Protein AF-A0A1L8DV03-F1 (afdb_monomer_lite)

InterPro domains:
  IPR027917 MITRAC7/Phoenixin [PF15061] (4-57)
  IPR027917 MITRAC7/Phoenixin [PTHR34923] (5-66)

Radius of gyration: 19.77 Å; chains: 1; bounding box: 47×22×52 Å

pLDDT: mean 87.33, std 9.65, range [59.0, 98.31]

Organism: NCBI:txid330878

Secondary structure (DSSP, 8-state):
-HHHHHHHHHHHHHHHHHHHHHHHHTHHHH-HHHHHHHHHHHTTT--HHHHSPTTS--TT-TTPPPP-

Foldseek 3Di:
DVVVVVVVVVVVVVVVVCVVCCVVPPCCVVVVVVVVVVVCVVCPPPPQCVVDDHPDDRPVDPPDDDDD

Sequence (68 aa):
MIKKRFNFLLYGFIGVVSLALYPILVDPMINTKKYQRIQDRNRAGVKQEEIQPGNMKVWSDPFDRRKE

Structure (mmCIF, N/CA/C/O backbone):
data_AF-A0A1L8DV03-F1
#
_entry.id   AF-A0A1L8DV03-F1
#
loop_
_atom_site.group_PDB
_atom_site.id
_atom_site.type_symbol
_atom_site.label_atom_id
_atom_site.label_alt_id
_atom_site.label_comp_id
_atom_site.label_asym_id
_atom_site.label_entity_id
_atom_site.label_seq_id
_atom_site.pdbx_PDB_ins_code
_atom_site.Cartn_x
_atom_site.Cartn_y
_atom_site.Cartn_z
_atom_site.occupancy
_atom_site.B_iso_or_equiv
_atom_site.auth_seq_id
_atom_site.auth_comp_id
_atom_site.auth_asym_id
_atom_site.auth_atom_id
_atom_site.pdbx_PDB_model_num
ATOM 1 N N . MET A 1 1 ? 29.606 0.396 -25.645 1.00 63.69 1 MET A N 1
ATOM 2 C CA . MET A 1 1 ? 28.270 0.174 -26.255 1.00 63.69 1 MET A CA 1
ATOM 3 C C . MET A 1 1 ? 27.401 -0.803 -25.449 1.00 63.69 1 MET A C 1
ATOM 5 O O . MET A 1 1 ? 26.262 -0.467 -25.157 1.00 63.69 1 MET A O 1
ATOM 9 N N . ILE A 1 2 ? 27.937 -1.954 -25.016 1.00 73.00 2 ILE A N 1
ATOM 10 C CA . ILE A 1 2 ? 27.210 -3.009 -24.269 1.00 73.00 2 ILE A CA 1
ATOM 11 C C . ILE A 1 2 ? 26.621 -2.524 -22.927 1.00 73.00 2 ILE A C 1
ATOM 13 O O . ILE A 1 2 ? 25.441 -2.742 -22.675 1.00 73.00 2 ILE A O 1
ATOM 17 N N . LYS A 1 3 ? 27.380 -1.764 -22.118 1.00 78.12 3 LYS A N 1
ATOM 18 C CA . LYS A 1 3 ? 26.886 -1.201 -20.840 1.00 78.12 3 LYS A CA 1
ATOM 19 C C . LYS A 1 3 ? 25.650 -0.297 -21.001 1.00 78.12 3 LYS A C 1
ATOM 21 O O . LYS A 1 3 ? 24.749 -0.344 -20.177 1.00 78.12 3 LYS A O 1
ATOM 26 N N . LYS A 1 4 ? 25.564 0.486 -22.087 1.00 85.69 4 LYS A N 1
ATOM 27 C CA . LYS A 1 4 ? 24.405 1.366 -22.350 1.00 85.69 4 LYS A CA 1
ATOM 2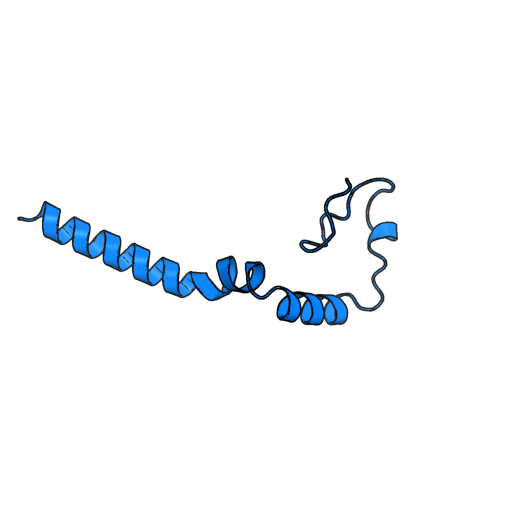8 C C . LYS A 1 4 ? 23.132 0.564 -22.652 1.00 85.69 4 LYS A C 1
ATOM 30 O O . LYS A 1 4 ? 22.065 0.927 -22.176 1.00 85.69 4 LYS A O 1
ATOM 35 N N . ARG A 1 5 ? 23.254 -0.539 -23.402 1.00 88.56 5 ARG A N 1
ATOM 36 C CA . ARG A 1 5 ? 22.129 -1.436 -23.720 1.00 88.56 5 ARG A CA 1
ATOM 37 C C . ARG A 1 5 ? 21.639 -2.184 -22.482 1.00 88.56 5 ARG A C 1
ATOM 39 O O . ARG A 1 5 ? 20.440 -2.248 -22.255 1.00 88.56 5 ARG A O 1
ATOM 46 N N . PHE A 1 6 ? 22.564 -2.681 -21.662 1.00 92.94 6 PHE A N 1
ATOM 47 C CA . PHE A 1 6 ? 22.225 -3.326 -20.395 1.00 92.94 6 PHE A CA 1
ATOM 48 C C . PHE A 1 6 ? 21.483 -2.375 -19.449 1.00 92.94 6 PHE A C 1
ATOM 50 O O . PHE A 1 6 ? 20.419 -2.723 -18.952 1.00 92.94 6 PHE A O 1
ATOM 57 N N . ASN A 1 7 ? 21.985 -1.148 -19.275 1.00 95.31 7 ASN A N 1
ATOM 58 C CA . ASN A 1 7 ? 21.318 -0.145 -18.443 1.00 95.31 7 ASN A CA 1
ATOM 59 C C . ASN A 1 7 ? 19.905 0.164 -18.954 1.00 95.31 7 ASN A C 1
ATOM 61 O O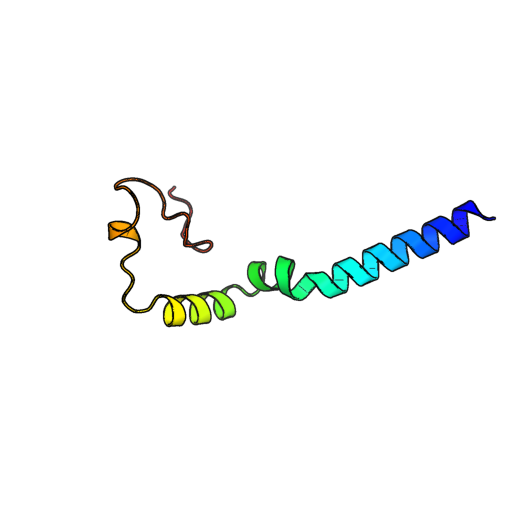 . ASN A 1 7 ? 18.974 0.223 -18.161 1.00 95.31 7 ASN A O 1
ATOM 65 N N . PHE A 1 8 ? 19.728 0.312 -20.271 1.00 96.38 8 PHE A N 1
ATOM 66 C CA . PHE A 1 8 ? 18.408 0.539 -20.861 1.00 96.38 8 PHE A CA 1
ATOM 67 C C . PHE A 1 8 ? 17.428 -0.600 -20.547 1.00 96.38 8 PHE A C 1
ATOM 69 O O . PHE A 1 8 ? 16.305 -0.342 -20.121 1.00 96.38 8 PHE A O 1
ATOM 76 N N . LEU A 1 9 ? 17.866 -1.854 -20.692 1.00 95.94 9 LEU A N 1
ATOM 77 C CA . LEU A 1 9 ? 17.046 -3.020 -20.356 1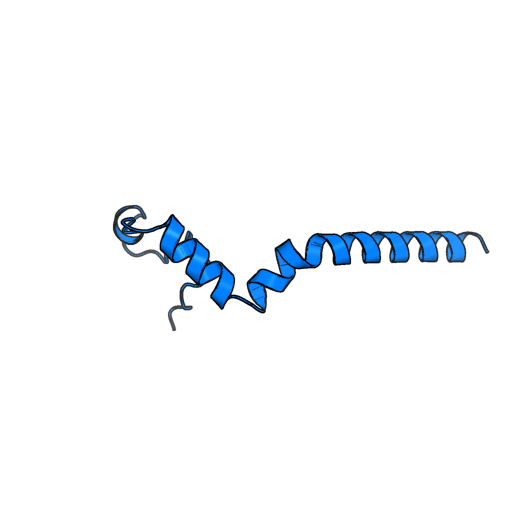.00 95.94 9 LEU A CA 1
ATOM 78 C C . LEU A 1 9 ? 16.717 -3.082 -18.861 1.00 95.94 9 LEU A C 1
ATOM 80 O O . LEU A 1 9 ? 15.575 -3.351 -18.503 1.00 95.94 9 LEU A O 1
ATOM 84 N N . LEU A 1 10 ? 17.688 -2.788 -17.994 1.00 96.94 10 LEU A N 1
ATOM 85 C CA . LEU A 1 10 ? 17.491 -2.796 -16.547 1.00 96.94 10 LEU A CA 1
ATOM 86 C C . LEU A 1 10 ? 16.473 -1.737 -16.104 1.00 96.94 10 LEU A C 1
ATOM 88 O O . LEU A 1 10 ? 15.545 -2.053 -15.364 1.00 96.94 10 LEU A O 1
ATOM 92 N N . TYR A 1 11 ? 16.604 -0.496 -16.576 1.00 97.38 11 TYR A N 1
ATOM 93 C CA . TYR A 1 11 ? 15.644 0.560 -16.248 1.00 97.38 11 TYR A CA 1
ATOM 94 C C . TYR A 1 11 ? 14.264 0.287 -16.844 1.00 97.38 11 TYR A C 1
ATOM 96 O O . TYR A 1 11 ? 13.263 0.521 -16.170 1.00 97.38 11 TYR A O 1
ATOM 104 N N . GLY A 1 12 ? 14.200 -0.255 -18.065 1.00 97.44 12 GLY A N 1
ATOM 105 C CA . GLY A 1 12 ? 12.944 -0.698 -18.666 1.00 97.44 12 GLY A CA 1
ATOM 106 C C . 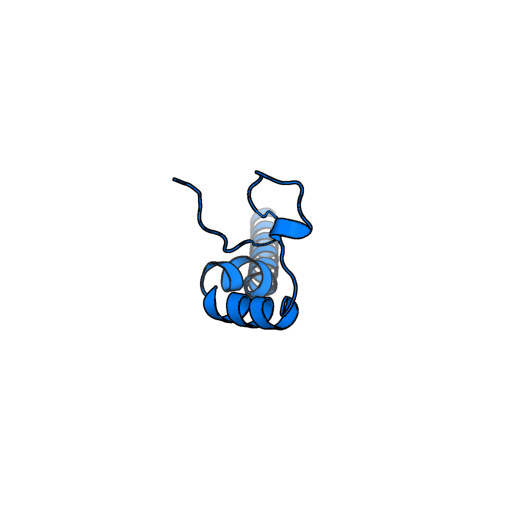GLY A 1 12 ? 12.255 -1.764 -17.814 1.00 97.44 12 GLY A C 1
ATOM 107 O O . GLY A 1 12 ? 11.071 -1.638 -17.512 1.00 97.44 12 GLY A O 1
ATOM 108 N N . PHE A 1 13 ? 13.006 -2.762 -17.346 1.00 97.94 13 PHE A N 1
ATOM 109 C CA . PHE A 1 13 ? 12.488 -3.805 -16.466 1.00 97.94 13 PHE A CA 1
ATOM 110 C C . PHE A 1 13 ? 11.986 -3.241 -15.132 1.00 97.94 13 PHE A C 1
ATOM 112 O O . PHE A 1 13 ? 10.847 -3.503 -14.753 1.00 97.94 13 PHE A O 1
ATOM 119 N N . ILE A 1 14 ? 12.788 -2.413 -14.452 1.00 98.06 14 ILE A N 1
ATOM 120 C CA . ILE A 1 14 ? 12.381 -1.765 -13.195 1.00 98.06 14 ILE A CA 1
ATOM 121 C C . ILE A 1 14 ? 11.129 -0.907 -13.414 1.00 98.06 14 ILE A C 1
ATOM 123 O O . ILE A 1 14 ? 10.219 -0.939 -12.588 1.00 98.06 14 ILE A O 1
ATOM 127 N N . GLY A 1 15 ? 11.042 -0.185 -14.534 1.00 97.81 15 GLY A N 1
ATOM 128 C CA . GLY A 1 15 ? 9.874 0.615 -14.898 1.00 97.81 15 GLY A CA 1
ATOM 129 C C . GLY A 1 15 ? 8.611 -0.231 -15.054 1.00 97.81 15 GLY A C 1
ATOM 130 O O . GLY A 1 15 ? 7.587 0.085 -14.451 1.00 97.81 15 GLY A O 1
ATOM 131 N N . VAL A 1 16 ? 8.692 -1.344 -15.787 1.00 98.19 16 VAL A N 1
ATOM 132 C CA . VAL A 1 16 ? 7.565 -2.277 -15.953 1.00 98.19 16 VAL A CA 1
ATOM 133 C C . VAL A 1 16 ? 7.141 -2.882 -14.614 1.00 98.19 16 VAL A C 1
ATOM 135 O O . VAL A 1 16 ? 5.952 -2.893 -14.304 1.00 98.19 16 VAL A O 1
ATOM 138 N N . VAL A 1 17 ? 8.092 -3.328 -13.787 1.00 98.31 17 VAL A N 1
ATOM 139 C CA . VAL A 1 17 ? 7.797 -3.875 -12.451 1.00 98.31 17 VAL A CA 1
ATOM 140 C C . VAL A 1 17 ? 7.133 -2.821 -11.565 1.00 98.31 17 VAL A C 1
ATOM 142 O O . VAL A 1 17 ? 6.138 -3.106 -10.905 1.00 98.31 17 VAL A O 1
ATOM 145 N N . SER A 1 18 ? 7.633 -1.587 -11.586 1.00 97.75 18 SER A N 1
ATOM 146 C CA . SER A 1 18 ? 7.080 -0.485 -10.792 1.00 97.75 18 SER A CA 1
ATOM 147 C C . SER A 1 18 ? 5.649 -0.152 -11.214 1.00 97.75 18 SER A C 1
ATOM 149 O O . SER A 1 18 ? 4.785 0.030 -10.359 1.00 97.75 18 SER A O 1
ATOM 151 N N . LEU A 1 19 ? 5.372 -0.132 -12.522 1.00 97.69 19 LEU A N 1
ATOM 152 C CA . LEU A 1 19 ? 4.022 0.066 -13.052 1.00 97.69 19 LEU A CA 1
ATOM 153 C C . LEU A 1 19 ? 3.077 -1.070 -12.650 1.00 97.69 19 LEU A C 1
ATOM 155 O O . LEU A 1 19 ? 1.950 -0.806 -12.239 1.00 97.69 19 LEU A O 1
ATOM 159 N N . ALA A 1 20 ? 3.538 -2.320 -12.710 1.00 97.69 20 ALA A N 1
ATOM 160 C CA . ALA A 1 20 ? 2.747 -3.472 -12.284 1.00 97.69 20 ALA A CA 1
ATOM 161 C C . ALA A 1 20 ? 2.442 -3.450 -10.774 1.00 97.69 20 ALA A C 1
ATOM 163 O O . ALA A 1 20 ? 1.353 -3.842 -10.359 1.00 97.69 20 ALA A O 1
ATOM 164 N N . LEU A 1 21 ? 3.380 -2.966 -9.952 1.00 97.69 21 LEU A N 1
ATOM 165 C CA . LEU A 1 21 ? 3.226 -2.870 -8.496 1.00 97.69 21 LEU A CA 1
ATOM 166 C C . LEU A 1 21 ? 2.481 -1.611 -8.028 1.00 97.69 21 LEU A C 1
ATOM 168 O O . LEU A 1 21 ? 2.015 -1.576 -6.887 1.00 97.69 21 LEU A O 1
ATOM 172 N N . TYR A 1 22 ? 2.330 -0.593 -8.880 1.00 95.75 22 TYR A N 1
ATOM 173 C CA . TYR A 1 22 ? 1.650 0.663 -8.551 1.00 95.75 22 TYR A CA 1
ATOM 174 C C . TYR A 1 22 ? 0.284 0.484 -7.854 1.00 95.75 22 TYR A C 1
ATOM 176 O O . TYR A 1 22 ? 0.103 1.068 -6.782 1.00 95.75 22 TYR A O 1
ATOM 184 N N . PRO A 1 23 ? -0.667 -0.328 -8.367 1.00 94.50 23 PRO A N 1
ATOM 185 C CA . PRO A 1 23 ? -1.975 -0.488 -7.725 1.00 94.50 23 PRO A CA 1
ATOM 186 C C . PRO A 1 23 ? -1.926 -1.197 -6.362 1.00 94.50 23 PRO A C 1
ATOM 188 O O . PRO A 1 23 ? -2.893 -1.125 -5.612 1.00 94.50 23 PRO A O 1
ATOM 191 N N . ILE A 1 24 ? -0.831 -1.890 -6.038 1.00 92.81 24 ILE A N 1
ATOM 192 C CA . ILE A 1 24 ? -0.677 -2.643 -4.785 1.00 92.81 24 ILE A CA 1
ATOM 193 C C . ILE A 1 24 ? -0.013 -1.776 -3.715 1.00 92.81 24 ILE A C 1
ATOM 195 O O . ILE A 1 24 ? -0.411 -1.816 -2.556 1.00 92.81 24 ILE A O 1
ATOM 199 N N . LEU A 1 25 ? 1.009 -1.007 -4.096 1.00 92.19 25 LEU A N 1
ATOM 200 C CA . LEU A 1 25 ? 1.823 -0.252 -3.145 1.00 92.19 25 LEU A CA 1
ATOM 201 C C . LEU A 1 25 ? 1.409 1.216 -3.054 1.00 92.19 25 LEU A C 1
ATOM 203 O O . LEU A 1 25 ? 1.322 1.758 -1.960 1.00 92.19 25 LEU A O 1
ATOM 207 N N . VAL A 1 26 ? 1.157 1.867 -4.190 1.00 93.69 26 VAL A N 1
ATOM 208 C CA . VAL A 1 26 ? 1.011 3.328 -4.256 1.00 93.69 26 VAL A CA 1
ATOM 209 C C . VAL A 1 26 ? -0.454 3.749 -4.211 1.00 93.69 26 VAL A C 1
ATOM 211 O O . VAL A 1 26 ? -0.817 4.620 -3.420 1.00 93.69 26 VAL A O 1
ATOM 214 N N . ASP A 1 27 ? -1.314 3.119 -5.015 1.00 93.44 27 ASP A N 1
ATOM 215 C CA . ASP A 1 27 ? -2.740 3.468 -5.062 1.00 93.44 27 ASP A CA 1
ATOM 216 C C . ASP A 1 27 ? -3.431 3.396 -3.685 1.00 93.44 27 ASP A C 1
ATOM 218 O O . ASP A 1 27 ? -4.139 4.346 -3.345 1.00 93.44 27 ASP A O 1
ATOM 222 N N . PRO A 1 28 ? -3.193 2.381 -2.826 1.00 91.12 28 PRO A N 1
ATOM 223 C CA . PRO A 1 28 ? -3.822 2.335 -1.507 1.00 91.12 28 PRO A CA 1
ATOM 224 C C . PRO A 1 28 ? -3.381 3.451 -0.565 1.00 91.12 28 PRO A C 1
ATOM 226 O O . PRO A 1 28 ? -4.149 3.832 0.317 1.00 91.12 28 PRO A O 1
ATOM 229 N N . MET A 1 29 ? -2.175 3.993 -0.762 1.00 88.31 29 MET A N 1
ATOM 230 C CA . MET A 1 29 ? -1.640 5.094 0.039 1.00 88.31 29 MET A CA 1
ATOM 231 C C . MET A 1 29 ? -2.209 6.449 -0.390 1.00 88.31 29 MET A C 1
ATOM 233 O O . MET A 1 29 ? -2.446 7.305 0.459 1.00 88.31 29 MET A O 1
ATOM 237 N N . ILE A 1 30 ? -2.440 6.652 -1.691 1.00 91.56 30 ILE A N 1
ATOM 238 C CA . ILE A 1 30 ? -2.977 7.914 -2.228 1.00 91.56 30 ILE A CA 1
ATOM 239 C C . ILE A 1 30 ? -4.512 7.929 -2.149 1.00 91.56 30 ILE A C 1
ATOM 241 O O . ILE A 1 30 ? -5.114 8.918 -1.736 1.00 91.56 30 ILE A O 1
ATOM 245 N N . ASN A 1 31 ? -5.158 6.816 -2.501 1.00 90.56 31 ASN A N 1
ATOM 246 C CA . ASN A 1 31 ? -6.609 6.681 -2.631 1.00 90.56 31 ASN A CA 1
ATOM 247 C C . ASN A 1 31 ? -7.221 5.841 -1.496 1.00 90.56 31 ASN A C 1
ATOM 249 O O . ASN A 1 31 ? -8.028 4.932 -1.717 1.00 90.56 31 ASN A O 1
ATOM 253 N N . THR A 1 32 ? -6.880 6.181 -0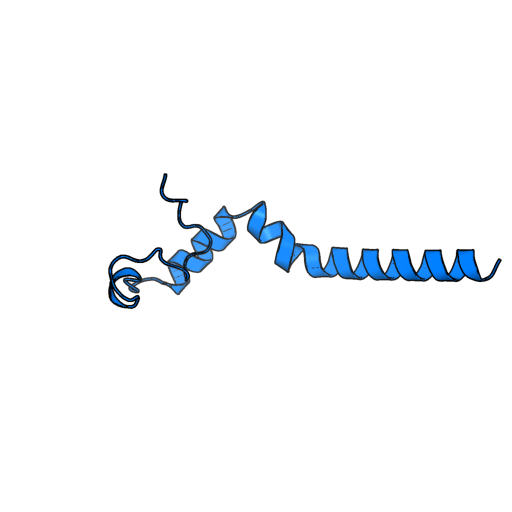.252 1.00 91.12 32 THR A N 1
ATOM 254 C CA . THR A 1 32 ? -7.229 5.418 0.965 1.00 91.12 32 THR A CA 1
ATOM 255 C C . THR A 1 32 ? -8.730 5.149 1.135 1.00 91.12 32 THR A C 1
ATOM 257 O O . THR A 1 32 ? -9.119 4.063 1.561 1.00 91.12 32 THR A O 1
ATOM 260 N N . LYS A 1 33 ? -9.606 6.085 0.736 1.00 92.38 33 LYS A N 1
ATOM 261 C CA . LYS A 1 33 ? -11.074 5.997 0.922 1.00 92.38 33 LYS A CA 1
ATOM 262 C C . LYS A 1 33 ? -11.713 4.738 0.330 1.00 92.38 33 LYS A C 1
ATOM 264 O O . LYS A 1 33 ? -12.743 4.282 0.828 1.00 92.38 33 LYS A O 1
ATOM 269 N N . LYS A 1 34 ? -11.179 4.223 -0.783 1.00 92.19 34 LYS A N 1
ATOM 270 C CA . LYS A 1 34 ? -11.675 2.985 -1.409 1.00 92.19 34 LYS A CA 1
ATOM 271 C C . LYS A 1 34 ? -11.372 1.785 -0.513 1.00 92.19 34 LYS A C 1
ATOM 273 O O . LYS A 1 34 ? -12.244 0.953 -0.283 1.00 92.19 34 LYS A O 1
ATOM 278 N N . TYR A 1 35 ? -10.149 1.728 -0.001 1.00 90.94 35 TYR A N 1
ATOM 279 C CA . TYR A 1 35 ? -9.636 0.622 0.798 1.00 90.94 35 TYR A CA 1
ATOM 280 C C . TYR A 1 35 ? -10.210 0.622 2.215 1.00 90.94 35 TYR A C 1
ATOM 282 O O . TYR A 1 35 ? -10.572 -0.445 2.697 1.00 90.94 35 TYR A O 1
ATOM 290 N N . GLN A 1 36 ? -10.418 1.796 2.818 1.00 90.88 36 GLN A N 1
ATOM 291 C CA . GLN A 1 36 ? -11.161 1.948 4.076 1.00 90.88 36 GLN A CA 1
ATOM 292 C C . GLN A 1 36 ? -12.569 1.353 3.964 1.00 90.88 36 GLN A C 1
ATOM 294 O O . GLN A 1 36 ? -12.916 0.456 4.716 1.00 90.88 36 GLN A O 1
ATOM 299 N N . ARG A 1 37 ? -13.338 1.723 2.927 1.00 92.69 37 ARG A N 1
ATOM 300 C CA . ARG A 1 37 ? -14.689 1.168 2.704 1.00 92.69 37 ARG A CA 1
ATOM 301 C C . ARG A 1 37 ? -14.711 -0.351 2.528 1.00 92.69 37 ARG A C 1
ATOM 303 O O . ARG A 1 37 ? -15.665 -1.004 2.944 1.00 92.69 37 ARG A O 1
ATOM 310 N N . ILE A 1 38 ? -13.704 -0.913 1.859 1.00 92.25 38 ILE A N 1
ATOM 311 C CA . ILE A 1 38 ? -13.564 -2.369 1.719 1.00 92.25 38 ILE A CA 1
ATOM 312 C C . ILE A 1 38 ? -13.245 -2.991 3.083 1.00 92.25 38 ILE A C 1
ATOM 314 O O . ILE A 1 38 ? -13.834 -4.006 3.448 1.00 92.25 38 ILE A O 1
ATOM 318 N N . GLN A 1 39 ? -12.346 -2.372 3.848 1.00 91.06 39 GLN A N 1
ATOM 319 C CA . GLN A 1 39 ? -11.951 -2.838 5.169 1.00 91.06 39 GLN A CA 1
ATOM 320 C C . GLN A 1 39 ? -13.109 -2.791 6.172 1.00 91.06 39 GLN A C 1
ATOM 322 O O . GLN A 1 39 ? -13.325 -3.791 6.849 1.00 91.06 39 GLN A O 1
ATOM 327 N N . ASP A 1 40 ? -13.892 -1.711 6.206 1.00 90.25 40 ASP A N 1
ATOM 328 C CA . ASP A 1 40 ? -15.064 -1.561 7.081 1.00 90.25 40 ASP A CA 1
ATOM 329 C C . ASP A 1 40 ? -16.075 -2.689 6.858 1.00 90.25 40 ASP A C 1
ATOM 331 O O . ASP A 1 40 ? -16.579 -3.288 7.806 1.00 90.25 40 ASP A O 1
ATOM 335 N N . ARG A 1 41 ? -16.334 -3.032 5.588 1.00 94.06 41 ARG A N 1
ATOM 336 C CA . ARG A 1 41 ? -17.220 -4.148 5.228 1.00 94.06 41 ARG A CA 1
ATOM 337 C C . ARG A 1 41 ? -16.643 -5.491 5.660 1.00 94.06 41 ARG A C 1
ATOM 339 O O . ARG A 1 41 ? -17.357 -6.299 6.241 1.00 94.06 41 ARG A O 1
ATOM 346 N N . ASN A 1 42 ? -15.358 -5.721 5.397 1.00 91.56 42 ASN A N 1
ATOM 347 C CA . ASN A 1 42 ? -14.696 -6.985 5.724 1.00 91.56 42 ASN A CA 1
ATOM 348 C C . ASN A 1 42 ? -14.490 -7.181 7.234 1.00 91.56 42 ASN A C 1
ATOM 350 O O . ASN A 1 42 ? -14.284 -8.307 7.677 1.00 91.56 42 ASN A O 1
ATOM 354 N N . ARG A 1 43 ? -14.522 -6.099 8.020 1.00 89.06 43 ARG A N 1
ATOM 355 C CA . ARG A 1 43 ? -14.350 -6.105 9.481 1.00 89.06 43 ARG A CA 1
ATOM 356 C C . ARG A 1 43 ? -15.629 -5.771 10.240 1.00 89.06 43 ARG A C 1
ATOM 358 O O . ARG A 1 43 ? -15.577 -5.479 11.434 1.00 89.06 43 ARG A O 1
ATOM 365 N N . ALA A 1 44 ? -16.777 -5.827 9.574 1.00 91.38 44 ALA A N 1
ATOM 366 C CA . ALA A 1 44 ? -18.057 -5.617 10.225 1.00 91.38 44 ALA A CA 1
ATOM 367 C C . ALA A 1 44 ? -18.236 -6.623 11.379 1.00 91.38 44 ALA A C 1
ATOM 369 O O . ALA A 1 44 ? -18.079 -7.828 11.197 1.00 91.38 44 ALA A O 1
ATOM 370 N N . GLY A 1 45 ? -18.537 -6.116 12.578 1.00 88.62 45 GLY A N 1
ATOM 371 C CA . GLY A 1 45 ? -18.706 -6.933 13.785 1.00 88.62 45 GLY A CA 1
ATOM 372 C C . GLY A 1 45 ? -17.410 -7.317 14.511 1.00 88.62 45 GLY A C 1
ATOM 373 O O . GLY A 1 45 ? -17.480 -7.975 15.545 1.00 88.62 45 GLY A O 1
ATOM 374 N N . VAL A 1 46 ? -16.239 -6.891 14.025 1.00 87.44 46 VAL A N 1
ATOM 375 C CA . VAL A 1 46 ? -14.949 -7.138 14.686 1.00 87.44 46 VAL A CA 1
ATOM 376 C C . VAL A 1 46 ? -14.577 -5.943 15.562 1.00 87.44 46 VAL A C 1
ATOM 378 O O . VAL A 1 46 ? -14.208 -4.887 15.051 1.00 87.44 46 VAL A O 1
ATOM 381 N N . LYS A 1 47 ? -14.618 -6.118 16.887 1.00 85.12 47 LYS A N 1
ATOM 382 C CA . LYS A 1 47 ? -14.071 -5.147 17.846 1.00 85.12 47 LYS A CA 1
ATOM 383 C C . LYS A 1 47 ? -12.580 -5.398 18.039 1.00 85.12 47 LYS A C 1
ATOM 385 O O . LYS A 1 47 ? -12.167 -6.278 18.793 1.00 85.12 47 LYS A O 1
ATOM 390 N N . GLN A 1 48 ? -11.762 -4.669 17.290 1.00 81.94 48 GLN A N 1
ATOM 391 C CA . GLN A 1 48 ? -10.322 -4.928 17.208 1.00 81.94 48 GLN A CA 1
ATOM 392 C C . GLN A 1 48 ? -9.615 -4.697 18.548 1.00 81.94 48 GLN A C 1
ATOM 394 O O . GLN A 1 48 ? -8.642 -5.381 18.852 1.00 81.94 48 GLN A O 1
ATOM 399 N N . GLU A 1 49 ? -10.142 -3.779 19.355 1.00 80.38 49 GLU A N 1
ATOM 400 C CA . GLU A 1 49 ? -9.664 -3.423 20.689 1.00 80.38 49 GLU A CA 1
ATOM 401 C C . GLU A 1 49 ? -9.857 -4.553 21.706 1.00 80.38 49 GLU A C 1
ATOM 403 O O . GLU A 1 49 ? -9.112 -4.624 22.676 1.00 80.38 49 GLU A O 1
ATOM 408 N N . GLU A 1 50 ? -10.842 -5.433 21.490 1.00 84.88 50 GLU A N 1
ATOM 409 C CA . GLU A 1 50 ? -11.110 -6.591 22.355 1.00 84.88 50 GLU A CA 1
ATOM 410 C C . GLU A 1 50 ? -10.263 -7.813 21.961 1.00 84.88 50 GLU A C 1
ATOM 412 O O . GLU A 1 50 ? -9.994 -8.678 22.790 1.00 84.88 50 GLU A O 1
ATOM 417 N N . ILE A 1 51 ? -9.831 -7.892 20.696 1.00 83.38 51 ILE A N 1
ATOM 418 C CA . ILE A 1 51 ? -8.978 -8.979 20.183 1.00 83.38 51 ILE A CA 1
ATOM 419 C C . ILE A 1 51 ? -7.507 -8.704 20.488 1.00 83.38 51 ILE A C 1
ATOM 421 O O . ILE A 1 51 ? -6.728 -9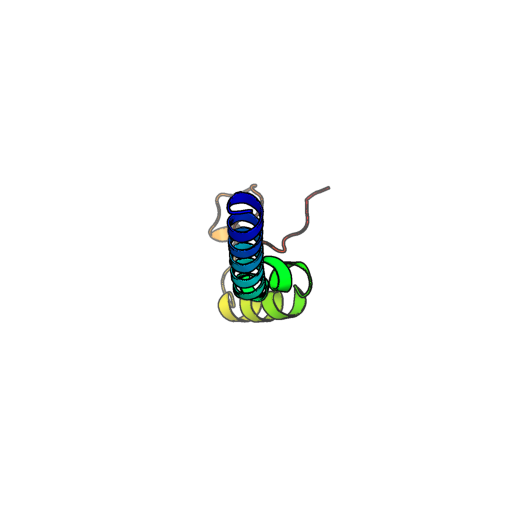.625 20.739 1.00 83.38 51 ILE A O 1
ATOM 425 N N . GLN A 1 52 ? -7.104 -7.438 20.409 1.00 82.75 52 GLN A N 1
ATOM 426 C CA . GLN A 1 52 ? -5.721 -7.055 20.631 1.00 82.75 52 GLN A CA 1
ATOM 427 C C . GLN A 1 52 ? -5.433 -6.875 22.122 1.00 82.75 52 GLN A C 1
ATOM 429 O O . GLN A 1 52 ? -6.310 -6.453 22.873 1.00 82.75 52 GLN A O 1
ATOM 434 N N . PRO A 1 53 ? -4.200 -7.173 22.572 1.00 79.69 53 PRO A N 1
ATOM 435 C CA . PRO A 1 53 ? -3.858 -7.002 23.973 1.00 79.69 53 PRO A CA 1
ATOM 436 C C . PRO A 1 53 ? -4.023 -5.528 24.361 1.00 79.69 53 PRO A C 1
ATOM 438 O O . PRO A 1 53 ? -3.571 -4.627 23.646 1.00 79.69 53 PRO A O 1
ATOM 441 N N . GLY A 1 54 ? -4.714 -5.297 25.478 1.00 72.56 54 GLY A N 1
ATOM 442 C CA . GLY A 1 54 ? -5.165 -3.971 25.886 1.00 72.56 54 GLY A CA 1
ATOM 443 C C . GLY A 1 54 ? -4.035 -2.945 26.023 1.00 72.56 54 GLY A C 1
ATOM 444 O O . GLY A 1 54 ? -2.913 -3.268 26.406 1.00 72.56 54 GLY A O 1
ATOM 445 N N . ASN A 1 55 ? -4.378 -1.682 25.747 1.00 72.62 55 ASN A N 1
ATOM 446 C CA . ASN A 1 55 ? -3.528 -0.486 25.841 1.00 72.62 55 ASN A CA 1
ATOM 447 C C . ASN A 1 55 ? -2.464 -0.290 24.736 1.00 72.62 55 ASN A C 1
ATOM 449 O O . ASN A 1 55 ? -1.658 0.638 24.817 1.00 72.62 55 ASN A O 1
ATOM 453 N N . MET A 1 56 ? -2.476 -1.092 23.667 1.00 77.00 56 MET A N 1
ATOM 454 C CA . MET A 1 56 ? -1.624 -0.877 22.486 1.00 77.00 56 MET A CA 1
ATOM 455 C C . MET A 1 56 ? -2.375 -0.204 21.330 1.00 77.00 56 MET A C 1
ATOM 457 O O . MET A 1 56 ? -3.604 -0.177 21.291 1.00 77.00 56 MET A O 1
ATOM 461 N N . LYS A 1 57 ? -1.631 0.384 20.382 1.00 78.81 57 LYS A N 1
ATOM 462 C CA . LYS A 1 57 ? -2.216 0.836 19.111 1.00 78.81 57 LYS A CA 1
ATOM 463 C C . LYS A 1 57 ? -2.677 -0.388 18.313 1.00 78.81 57 LYS A C 1
ATOM 465 O O . LYS A 1 57 ? -1.938 -1.367 18.219 1.00 78.81 57 LYS A O 1
ATOM 470 N N . VAL A 1 58 ? -3.852 -0.289 17.695 1.00 82.19 58 VAL A N 1
ATOM 471 C CA . VAL A 1 58 ? -4.394 -1.310 16.800 1.00 82.19 58 VAL A CA 1
ATOM 472 C C . VAL A 1 58 ? -3.488 -1.447 15.567 1.00 82.19 58 VAL A C 1
ATOM 474 O O . VAL A 1 58 ? -3.499 -0.595 14.685 1.00 82.19 58 VAL A O 1
ATOM 477 N N . TRP A 1 59 ? -2.681 -2.511 15.485 1.00 79.69 59 TRP A N 1
ATOM 478 C CA . TRP A 1 59 ? -1.731 -2.712 14.368 1.00 79.69 59 TRP A CA 1
ATOM 479 C C . TRP A 1 59 ? -2.394 -3.273 13.109 1.00 79.69 59 TRP A C 1
ATOM 481 O O . TRP A 1 59 ? -1.858 -3.169 12.008 1.00 79.69 59 TRP A O 1
ATOM 491 N N . SER A 1 60 ? -3.576 -3.867 13.268 1.00 80.19 60 SER A N 1
ATOM 492 C CA . SER A 1 60 ? -4.339 -4.423 12.158 1.00 80.19 60 SER A CA 1
ATOM 493 C C . SER A 1 60 ? -5.094 -3.379 11.335 1.00 80.19 60 SER A C 1
ATOM 495 O O . SER A 1 60 ? -5.606 -3.737 10.273 1.00 80.19 60 SER A O 1
ATOM 497 N N . ASP A 1 61 ? -5.193 -2.138 11.821 1.00 85.62 61 ASP A N 1
ATOM 498 C CA . ASP A 1 61 ? -5.766 -1.009 11.092 1.00 85.62 61 ASP A CA 1
ATOM 499 C C . ASP A 1 61 ? -4.635 -0.101 10.563 1.00 85.62 61 ASP A C 1
ATOM 501 O O . ASP A 1 61 ? -4.026 0.656 11.324 1.00 85.62 61 ASP A O 1
ATOM 505 N N . PRO A 1 62 ? -4.326 -0.163 9.256 1.00 81.56 62 PRO A N 1
ATOM 506 C CA . PRO A 1 62 ? -3.288 0.660 8.648 1.00 81.56 62 PRO A CA 1
ATOM 507 C C . PRO A 1 62 ? -3.700 2.134 8.486 1.00 81.56 62 PRO A C 1
ATOM 509 O O . PRO A 1 62 ? -2.843 2.962 8.177 1.00 81.56 62 PRO A O 1
ATOM 512 N N . PHE A 1 63 ? -4.981 2.474 8.669 1.00 85.25 63 PHE A N 1
ATOM 513 C CA . PHE A 1 63 ? -5.503 3.838 8.552 1.00 85.25 63 PHE A CA 1
ATOM 514 C C . PHE A 1 63 ? -5.693 4.529 9.904 1.00 85.25 63 PHE A C 1
ATOM 516 O O . PHE A 1 63 ? -6.026 5.717 9.928 1.00 85.25 63 PHE A O 1
ATOM 523 N N . ASP A 1 64 ? -5.466 3.820 11.012 1.00 78.75 64 ASP A N 1
ATOM 524 C CA . ASP A 1 64 ? -5.639 4.377 12.347 1.00 78.75 64 ASP A CA 1
ATOM 525 C C . ASP A 1 64 ? -4.712 5.579 12.580 1.00 78.75 64 ASP A C 1
ATOM 527 O O . ASP A 1 64 ? -3.514 5.574 12.239 1.00 78.75 64 ASP A O 1
ATOM 531 N N . ARG A 1 65 ? -5.278 6.618 13.198 1.00 65.56 65 ARG A N 1
ATOM 532 C CA . ARG A 1 65 ? -4.616 7.904 13.423 1.00 65.56 65 ARG A CA 1
ATOM 533 C C . ARG A 1 65 ? -3.352 7.687 14.254 1.00 65.56 65 ARG A C 1
ATOM 535 O O . ARG A 1 65 ? -3.275 6.818 15.124 1.00 65.56 65 ARG A O 1
ATOM 542 N N . ARG A 1 66 ? -2.302 8.466 13.978 1.00 65.69 66 ARG A N 1
ATOM 543 C CA . ARG A 1 66 ? -1.180 8.534 14.922 1.00 65.69 66 ARG A CA 1
ATOM 544 C C . ARG A 1 66 ? -1.718 9.174 16.201 1.00 65.69 66 ARG A C 1
ATOM 546 O O . ARG A 1 66 ? -2.374 10.206 16.113 1.00 65.69 66 ARG A O 1
ATOM 553 N N . LYS A 1 67 ? -1.498 8.524 17.347 1.00 63.22 67 LYS A N 1
ATOM 554 C CA . LYS A 1 67 ? -1.731 9.154 18.648 1.00 63.22 67 LYS A CA 1
ATOM 555 C C . LYS A 1 67 ? -0.741 10.321 18.736 1.00 63.22 67 LYS A C 1
ATOM 557 O O . LYS A 1 67 ? 0.442 10.099 18.472 1.00 63.22 67 LYS A O 1
ATOM 562 N N . GLU A 1 68 ? -1.257 11.529 18.947 1.00 59.00 68 GLU A N 1
ATOM 563 C CA . GLU A 1 68 ? -0.447 12.718 19.250 1.00 59.00 68 GLU A CA 1
ATOM 564 C C . GLU A 1 68 ? 0.241 12.565 20.609 1.00 59.00 68 GLU A C 1
ATOM 566 O O . GLU A 1 68 ? -0.368 11.929 21.504 1.00 59.00 68 GLU A O 1
#